Protein AF-X1SYR2-F1 (afdb_monomer_lite)

Structure (mmCIF, N/CA/C/O backbone):
data_AF-X1SYR2-F1
#
_entry.id   AF-X1SYR2-F1
#
loop_
_atom_site.group_PDB
_atom_site.id
_atom_site.type_symbol
_atom_site.label_atom_id
_atom_site.label_alt_id
_atom_site.label_comp_id
_atom_site.label_asym_id
_atom_site.label_entity_id
_atom_site.label_seq_id
_atom_site.pdbx_PDB_ins_code
_atom_site.Cartn_x
_atom_site.Cartn_y
_atom_site.Cartn_z
_atom_site.occupancy
_atom_site.B_iso_or_equiv
_atom_site.auth_seq_id
_atom_site.auth_comp_id
_atom_site.auth_asym_id
_atom_site.auth_atom_id
_atom_site.pdbx_PDB_model_num
ATOM 1 N N . MET A 1 1 ? -14.428 -12.855 22.697 1.00 34.94 1 MET A N 1
ATOM 2 C CA . MET A 1 1 ? -14.812 -11.689 21.869 1.00 34.94 1 MET A CA 1
ATOM 3 C C . MET A 1 1 ? -13.954 -10.518 22.314 1.00 34.94 1 MET A C 1
ATOM 5 O O . MET A 1 1 ? -14.034 -10.152 23.476 1.00 34.94 1 MET A O 1
ATOM 9 N N . ILE A 1 2 ? -13.058 -10.022 21.459 1.00 43.44 2 ILE A N 1
ATOM 10 C CA . ILE A 1 2 ? -12.128 -8.941 21.820 1.00 43.44 2 ILE A CA 1
ATOM 11 C C . ILE A 1 2 ? -12.839 -7.610 21.570 1.00 43.44 2 ILE A C 1
ATOM 13 O O . ILE A 1 2 ? -13.285 -7.332 20.457 1.00 43.44 2 ILE A O 1
ATOM 17 N N . THR A 1 3 ? -12.984 -6.823 22.627 1.00 44.88 3 THR A N 1
ATOM 18 C CA . THR A 1 3 ? -13.650 -5.521 22.668 1.00 44.88 3 THR A CA 1
ATOM 19 C C . THR A 1 3 ? -12.972 -4.554 21.689 1.00 44.88 3 THR A C 1
ATOM 21 O O . THR A 1 3 ? -11.783 -4.266 21.825 1.00 44.88 3 THR A O 1
ATOM 24 N N . LYS A 1 4 ? -13.694 -4.057 20.671 1.00 53.97 4 LYS A N 1
ATOM 25 C CA . LYS A 1 4 ? -13.173 -3.008 19.779 1.00 53.97 4 LYS A CA 1
ATOM 26 C C . LYS A 1 4 ? -13.043 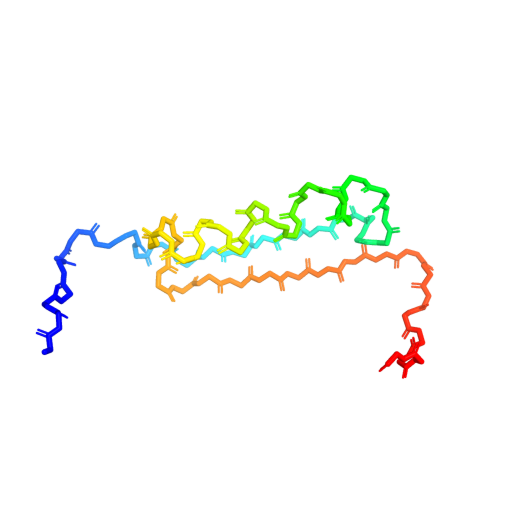-1.708 20.583 1.00 53.97 4 LYS A C 1
ATOM 28 O O . LYS A 1 4 ? -14.049 -1.088 20.911 1.00 53.97 4 LYS A O 1
ATOM 33 N N . ASN A 1 5 ? -11.807 -1.332 20.910 1.00 55.66 5 ASN A N 1
ATOM 34 C CA . ASN A 1 5 ? -11.472 -0.059 21.547 1.00 55.66 5 ASN A CA 1
ATOM 35 C C . ASN A 1 5 ? -11.976 1.124 20.691 1.00 55.66 5 ASN A C 1
ATOM 37 O O . ASN A 1 5 ? -11.936 1.042 19.463 1.00 55.66 5 ASN A O 1
ATOM 41 N N . LYS A 1 6 ? -12.483 2.183 21.333 1.00 52.00 6 LYS A N 1
ATOM 42 C CA . LYS A 1 6 ? -13.307 3.249 20.723 1.00 52.00 6 LYS A CA 1
ATOM 43 C C . LYS A 1 6 ? -12.491 4.358 20.030 1.00 52.00 6 LYS A C 1
ATOM 45 O O . LYS A 1 6 ? -13.078 5.204 19.365 1.00 52.00 6 LYS A O 1
ATOM 50 N N . ASP A 1 7 ? -11.160 4.276 20.086 1.00 62.12 7 ASP A N 1
ATOM 51 C CA . ASP A 1 7 ? -10.208 5.237 19.500 1.00 62.12 7 ASP A CA 1
ATOM 52 C C . ASP A 1 7 ? -9.657 4.772 18.140 1.00 62.12 7 ASP A C 1
ATOM 54 O O . ASP A 1 7 ? -8.462 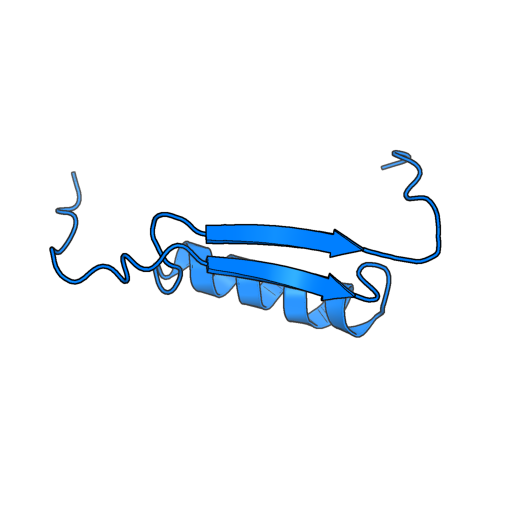4.871 17.853 1.00 62.12 7 ASP A O 1
ATOM 58 N N . ARG A 1 8 ? -10.501 4.169 17.298 1.00 67.56 8 ARG A N 1
ATOM 59 C CA . ARG A 1 8 ? -10.069 3.745 15.960 1.00 67.56 8 ARG A CA 1
ATOM 60 C C . ARG A 1 8 ? -9.928 4.956 15.049 1.00 67.56 8 ARG A C 1
ATOM 62 O O . ARG A 1 8 ? -10.790 5.832 15.034 1.00 67.56 8 ARG A O 1
ATOM 69 N N . ILE A 1 9 ? -8.860 4.971 14.252 1.00 72.62 9 ILE A N 1
ATOM 70 C CA . ILE A 1 9 ? -8.679 5.944 13.173 1.00 72.62 9 ILE A CA 1
ATOM 71 C C . ILE A 1 9 ? -9.867 5.772 12.215 1.00 72.62 9 ILE A C 1
ATOM 73 O O . ILE A 1 9 ? -9.975 4.762 11.521 1.00 72.62 9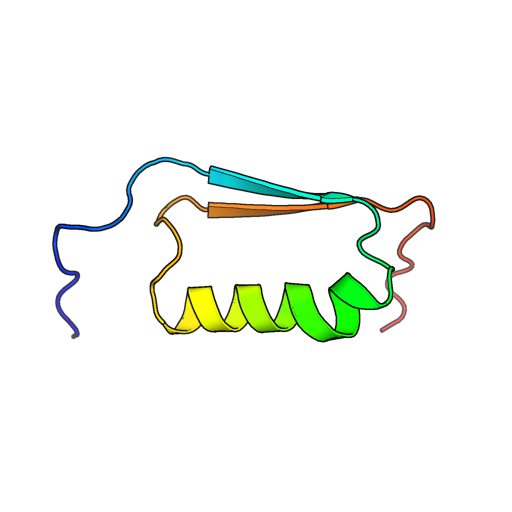 ILE A O 1
ATOM 77 N N . SER A 1 10 ? -10.798 6.724 12.230 1.00 81.94 10 SER A N 1
ATOM 78 C CA . SER A 1 10 ? -12.074 6.628 11.508 1.00 81.94 10 SER A CA 1
ATOM 79 C C . SER A 1 10 ? -12.060 7.332 10.154 1.00 81.94 10 SER A C 1
ATOM 81 O O . SER A 1 10 ? -13.019 7.214 9.394 1.00 81.94 10 SER A O 1
ATOM 83 N N . ILE A 1 11 ? -10.978 8.050 9.842 1.00 90.12 11 ILE A N 1
ATOM 84 C CA . ILE A 1 11 ? -10.835 8.800 8.596 1.00 90.12 11 ILE A CA 1
ATOM 85 C C . ILE A 1 11 ? -10.718 7.801 7.437 1.00 90.12 11 ILE A C 1
ATOM 87 O O . ILE A 1 11 ? -9.738 7.044 7.386 1.00 90.12 11 ILE A O 1
ATOM 91 N N . PRO A 1 12 ? -11.676 7.789 6.491 1.00 93.38 12 PRO A N 1
ATOM 92 C CA . PRO A 1 12 ? -11.573 6.954 5.306 1.00 93.38 12 PRO A CA 1
ATOM 93 C C . PRO A 1 12 ? -10.305 7.299 4.528 1.00 93.38 12 PRO A C 1
ATOM 95 O O . PRO A 1 12 ? -10.033 8.468 4.263 1.00 93.38 12 PRO A O 1
ATOM 98 N N . THR A 1 13 ? -9.512 6.289 4.185 1.00 94.88 13 THR A N 1
ATOM 99 C CA . THR A 1 13 ? -8.190 6.490 3.582 1.00 94.88 13 THR A CA 1
ATOM 100 C C . THR A 1 13 ? -8.017 5.576 2.377 1.00 94.88 13 THR A C 1
ATOM 102 O O . THR A 1 13 ? -8.161 4.359 2.481 1.00 94.88 13 THR A O 1
ATOM 105 N N . ALA A 1 14 ? -7.661 6.164 1.236 1.00 96.31 14 ALA A N 1
ATOM 106 C CA . ALA A 1 14 ? -7.267 5.433 0.039 1.00 96.31 14 ALA A CA 1
ATOM 107 C C . ALA A 1 14 ? -5.745 5.518 -0.141 1.00 96.31 14 ALA A C 1
ATOM 109 O O . ALA A 1 14 ? -5.178 6.607 -0.204 1.00 96.31 14 ALA A O 1
ATOM 110 N N . PHE A 1 15 ? -5.085 4.367 -0.236 1.00 96.19 15 PHE A N 1
ATOM 111 C CA . PHE A 1 15 ? -3.647 4.247 -0.445 1.00 96.19 15 PHE A CA 1
ATOM 112 C C . PHE A 1 15 ? -3.365 3.747 -1.863 1.00 96.19 15 PHE A C 1
ATOM 114 O O . PHE A 1 15 ? -3.659 2.597 -2.194 1.00 96.19 15 PHE A O 1
ATOM 121 N N . ILE A 1 16 ? -2.797 4.604 -2.713 1.00 96.81 16 ILE A N 1
ATOM 122 C CA . ILE A 1 16 ? -2.561 4.293 -4.129 1.00 96.81 16 ILE A CA 1
ATOM 123 C C . ILE A 1 16 ? -1.077 3.980 -4.357 1.00 96.81 16 ILE A C 1
ATOM 125 O O . ILE A 1 16 ? -0.213 4.826 -4.131 1.00 96.81 16 ILE A O 1
ATOM 129 N N . ILE A 1 17 ? -0.773 2.770 -4.830 1.00 96.12 17 ILE A N 1
ATOM 130 C CA . ILE A 1 17 ? 0.583 2.316 -5.157 1.00 96.12 17 ILE A CA 1
ATOM 131 C C . ILE A 1 17 ? 0.814 2.451 -6.659 1.00 96.12 17 ILE A C 1
ATOM 133 O O . ILE A 1 17 ? 0.384 1.601 -7.439 1.00 96.12 17 ILE A O 1
ATOM 137 N N . PHE A 1 18 ? 1.563 3.474 -7.066 1.00 95.00 18 PHE A N 1
ATOM 138 C CA . PHE A 1 18 ? 2.104 3.559 -8.422 1.00 95.00 18 PHE A CA 1
ATOM 139 C C . PHE A 1 18 ? 3.368 2.707 -8.547 1.00 95.00 18 PHE A C 1
ATOM 141 O O . PHE A 1 18 ? 4.242 2.727 -7.683 1.00 95.00 18 PHE A O 1
ATOM 148 N N . GLY A 1 19 ? 3.474 1.942 -9.633 1.00 93.19 19 GLY A N 1
ATOM 149 C CA . GLY A 1 19 ? 4.561 0.977 -9.788 1.00 93.19 19 GLY A CA 1
ATOM 150 C C . GLY A 1 19 ? 4.350 -0.265 -8.924 1.00 93.19 19 GLY A C 1
ATOM 151 O O . GLY A 1 19 ? 5.304 -0.812 -8.373 1.00 93.19 19 GLY A O 1
ATOM 152 N N . ALA A 1 20 ? 3.105 -0.736 -8.814 1.00 93.19 20 ALA A N 1
ATOM 153 C CA . ALA A 1 20 ? 2.756 -1.889 -7.986 1.00 93.19 20 ALA A CA 1
ATOM 154 C C . ALA A 1 20 ? 3.522 -3.181 -8.343 1.00 93.19 20 ALA A C 1
ATOM 156 O O . ALA A 1 20 ? 3.804 -3.994 -7.470 1.00 93.19 20 ALA A O 1
ATOM 157 N N . THR A 1 21 ? 3.951 -3.340 -9.600 1.00 91.44 21 THR A N 1
ATOM 158 C CA . THR A 1 21 ? 4.801 -4.465 -10.038 1.00 91.44 21 THR A CA 1
ATOM 159 C C . THR A 1 21 ? 6.293 -4.277 -9.720 1.00 91.44 21 THR A C 1
ATOM 161 O O . THR A 1 21 ? 7.121 -5.071 -10.161 1.00 91.44 21 THR A O 1
ATOM 164 N N . GLY A 1 22 ? 6.671 -3.172 -9.076 1.00 91.50 22 GLY A N 1
ATOM 165 C CA . GLY A 1 22 ? 8.052 -2.823 -8.759 1.00 91.50 22 GLY A CA 1
ATOM 166 C C . GLY A 1 22 ? 8.628 -3.641 -7.603 1.00 91.50 22 GLY A C 1
ATOM 167 O O . GLY A 1 22 ? 7.907 -4.193 -6.770 1.00 91.50 22 GLY A O 1
ATOM 168 N N . ASP A 1 23 ? 9.957 -3.688 -7.532 1.00 94.88 23 ASP A N 1
ATOM 169 C CA . ASP A 1 23 ? 10.678 -4.484 -6.535 1.00 94.88 23 ASP A CA 1
ATOM 170 C C . ASP A 1 23 ? 10.372 -4.043 -5.092 1.00 94.88 23 ASP A C 1
ATOM 172 O O . ASP A 1 23 ? 10.133 -4.884 -4.225 1.00 94.88 23 ASP A O 1
ATOM 176 N N . LEU A 1 24 ? 10.265 -2.731 -4.851 1.00 96.31 24 LEU A N 1
ATOM 177 C CA . LEU A 1 24 ? 9.929 -2.178 -3.537 1.00 96.31 24 LEU A CA 1
ATOM 178 C C . LEU A 1 24 ? 8.547 -2.636 -3.055 1.00 96.31 24 LEU A C 1
ATOM 180 O O . LEU A 1 24 ? 8.384 -3.008 -1.890 1.00 96.31 24 LEU A O 1
ATOM 184 N N . THR A 1 25 ? 7.560 -2.650 -3.953 1.00 95.06 25 THR A N 1
ATOM 185 C CA . THR A 1 25 ? 6.201 -3.077 -3.617 1.00 95.06 25 THR A CA 1
ATOM 186 C C . THR A 1 25 ? 6.185 -4.535 -3.186 1.00 95.06 25 THR A C 1
ATOM 188 O O . THR A 1 25 ? 5.663 -4.859 -2.119 1.00 95.06 25 THR A O 1
ATOM 191 N N . ARG A 1 26 ? 6.843 -5.396 -3.972 1.00 92.50 26 ARG A N 1
ATOM 192 C CA . ARG A 1 26 ? 6.935 -6.834 -3.708 1.00 92.50 26 ARG A CA 1
ATOM 193 C C . ARG A 1 26 ? 7.735 -7.159 -2.446 1.00 92.50 26 ARG A C 1
ATOM 195 O O . ARG A 1 26 ? 7.347 -8.057 -1.708 1.00 92.50 26 ARG A O 1
ATOM 202 N N . ARG A 1 27 ? 8.860 -6.480 -2.200 1.00 96.50 27 ARG A N 1
ATOM 203 C CA . ARG A 1 27 ? 9.760 -6.814 -1.080 1.00 96.50 27 ARG A CA 1
ATOM 204 C C . ARG A 1 27 ? 9.399 -6.136 0.236 1.00 96.50 27 ARG A C 1
ATOM 206 O O . ARG A 1 27 ? 9.808 -6.633 1.283 1.00 96.50 27 ARG A O 1
ATOM 213 N N . LYS A 1 28 ? 8.724 -4.981 0.202 1.00 96.50 28 LYS A N 1
ATOM 214 C CA . LYS A 1 28 ? 8.522 -4.136 1.390 1.00 96.50 28 LYS A CA 1
ATOM 215 C C . LYS A 1 28 ? 7.085 -3.662 1.551 1.00 96.50 28 LYS A C 1
ATOM 217 O O . LYS A 1 28 ? 6.504 -3.929 2.595 1.00 96.50 28 LYS A O 1
ATOM 222 N N . LEU A 1 29 ? 6.503 -2.977 0.561 1.00 96.75 29 LEU A N 1
ATOM 223 C CA . LEU A 1 29 ? 5.223 -2.284 0.785 1.00 96.75 29 LEU A CA 1
ATOM 224 C C . LEU A 1 29 ? 4.074 -3.251 1.075 1.00 96.75 29 LEU A C 1
ATOM 226 O O . LEU A 1 29 ? 3.363 -3.044 2.053 1.00 96.75 29 LEU A O 1
ATOM 230 N N . ALA A 1 30 ? 3.921 -4.320 0.288 1.00 94.50 30 ALA A N 1
ATOM 231 C CA . ALA A 1 30 ? 2.834 -5.280 0.490 1.00 94.50 30 ALA A CA 1
ATOM 232 C C . ALA A 1 30 ? 2.909 -5.943 1.879 1.00 94.50 30 ALA A C 1
ATOM 234 O O . ALA A 1 30 ? 1.923 -5.970 2.614 1.00 94.50 30 ALA A O 1
ATOM 235 N N . GLY A 1 31 ? 4.103 -6.403 2.275 1.00 96.56 31 GLY A N 1
ATOM 236 C CA . GLY A 1 31 ? 4.330 -7.006 3.590 1.00 96.56 31 GLY A CA 1
ATOM 237 C C . GLY A 1 31 ? 4.123 -6.024 4.747 1.00 96.56 31 GLY A C 1
ATOM 238 O O . GLY A 1 31 ? 3.501 -6.374 5.747 1.00 96.56 31 GLY A O 1
ATOM 239 N N . SER A 1 32 ? 4.588 -4.779 4.613 1.00 97.12 32 SER A N 1
ATOM 240 C CA . SER A 1 32 ? 4.392 -3.743 5.633 1.00 97.12 32 SER A CA 1
ATOM 241 C C . SER A 1 32 ? 2.921 -3.359 5.800 1.00 97.12 32 SER A C 1
ATOM 243 O O . SER A 1 32 ? 2.467 -3.221 6.933 1.00 97.12 32 SER A O 1
ATOM 245 N N . LEU A 1 33 ? 2.163 -3.232 4.704 1.00 96.06 33 LEU A N 1
ATOM 246 C CA . LEU A 1 33 ? 0.722 -2.958 4.753 1.00 96.06 33 LEU A CA 1
ATOM 247 C C . LEU A 1 33 ? -0.039 -4.104 5.428 1.00 96.06 33 LEU A C 1
ATOM 249 O O . LEU A 1 33 ? -0.860 -3.852 6.308 1.00 96.06 33 LEU A O 1
ATOM 253 N N . LEU A 1 34 ? 0.288 -5.357 5.100 1.00 95.75 34 LEU A N 1
ATOM 254 C CA . LEU A 1 34 ? -0.289 -6.518 5.781 1.00 95.75 34 LEU A CA 1
ATOM 255 C C . LEU A 1 34 ? 0.043 -6.518 7.283 1.00 95.75 34 LEU A C 1
ATOM 257 O O . LEU A 1 34 ? -0.825 -6.772 8.111 1.00 95.75 34 LEU A O 1
ATOM 261 N N . ASN A 1 35 ? 1.280 -6.185 7.656 1.00 97.44 35 ASN A N 1
ATOM 262 C CA . ASN A 1 35 ? 1.687 -6.097 9.059 1.00 97.44 35 ASN A CA 1
ATOM 263 C C . ASN A 1 35 ? 0.918 -5.005 9.823 1.00 97.44 35 ASN A C 1
ATOM 265 O O . ASN A 1 35 ? 0.491 -5.231 10.954 1.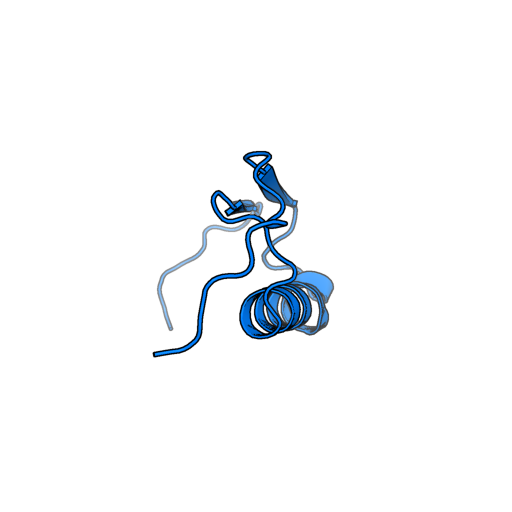00 97.44 35 ASN A O 1
ATOM 269 N N . LEU A 1 36 ? 0.717 -3.832 9.212 1.00 94.88 36 LEU A N 1
ATOM 270 C CA . LEU A 1 36 ? -0.089 -2.754 9.794 1.00 94.88 36 LEU A CA 1
ATOM 271 C C . LEU A 1 36 ? -1.550 -3.179 9.966 1.00 94.88 36 LEU A C 1
ATOM 273 O O . LEU A 1 36 ? -2.136 -2.905 11.013 1.00 94.88 36 LEU A O 1
ATOM 277 N N . TYR A 1 37 ? -2.109 -3.895 8.986 1.00 93.38 37 TYR A N 1
ATOM 278 C CA . TYR A 1 37 ? -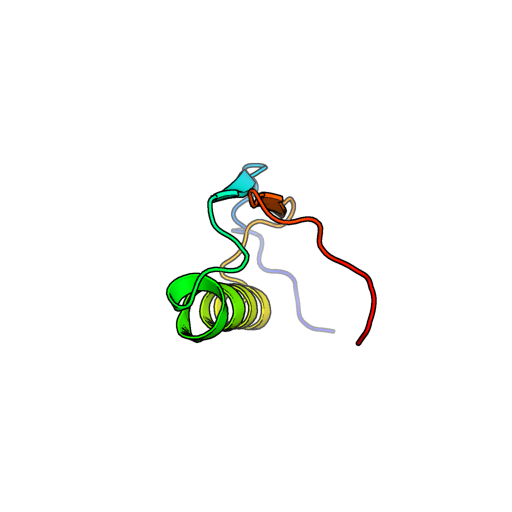3.455 -4.459 9.070 1.00 93.38 37 TYR A CA 1
ATOM 279 C C . TYR A 1 37 ? -3.583 -5.437 10.246 1.00 93.38 37 TYR A C 1
ATOM 281 O O . TYR A 1 37 ? -4.436 -5.253 11.112 1.00 93.38 37 TYR A O 1
ATOM 289 N N . CYS A 1 38 ? -2.687 -6.426 10.335 1.00 93.62 38 CYS A N 1
ATOM 290 C CA . CYS A 1 38 ? -2.695 -7.432 11.402 1.00 93.62 38 CYS A CA 1
ATOM 291 C C . CYS A 1 38 ? -2.544 -6.822 12.803 1.00 93.62 38 CYS A C 1
ATOM 293 O O . CYS A 1 38 ? -3.107 -7.335 13.766 1.00 93.62 38 CYS A O 1
ATOM 295 N N . LYS A 1 39 ? -1.795 -5.721 12.923 1.00 93.81 39 LYS A N 1
ATOM 296 C CA . LYS A 1 39 ? -1.599 -4.999 14.188 1.00 93.81 39 LYS A CA 1
ATOM 297 C C . LYS A 1 39 ? -2.707 -3.985 14.503 1.00 93.81 39 LYS A C 1
ATOM 299 O O . LYS A 1 39 ? -2.664 -3.369 15.561 1.00 93.81 39 LYS A O 1
ATOM 304 N N . GLY A 1 40 ? -3.687 -3.803 13.614 1.00 91.25 40 GLY A N 1
ATOM 305 C CA . GLY A 1 40 ? -4.789 -2.860 13.810 1.00 91.25 40 GLY A CA 1
ATOM 306 C C . GLY A 1 40 ? -4.391 -1.386 13.683 1.00 91.25 40 GLY A C 1
ATOM 307 O O . GLY A 1 40 ? -5.077 -0.528 14.227 1.00 91.25 40 GLY A O 1
ATOM 308 N N . PHE A 1 41 ? -3.299 -1.084 12.972 1.00 92.06 41 PHE A N 1
ATOM 309 C CA . PHE A 1 41 ? -2.816 0.285 12.731 1.00 92.06 41 PHE A CA 1
ATOM 310 C C . PHE A 1 41 ? -3.378 0.920 11.451 1.00 92.06 41 PHE A C 1
ATOM 312 O O . PHE A 1 41 ? -2.900 1.963 11.011 1.00 92.06 41 PHE A O 1
ATOM 319 N N . ILE A 1 42 ? -4.371 0.286 10.832 1.00 92.56 42 ILE A N 1
ATOM 320 C CA . ILE A 1 42 ? -5.040 0.779 9.630 1.00 92.56 42 ILE A CA 1
ATOM 321 C C . ILE A 1 42 ? -6.443 1.290 10.007 1.00 92.56 42 ILE A C 1
ATOM 323 O O . ILE A 1 42 ? -7.083 0.676 10.865 1.00 92.56 42 ILE A O 1
ATOM 327 N N . PRO A 1 43 ? -6.930 2.386 9.389 1.00 92.94 43 PRO A N 1
ATOM 328 C CA . PRO A 1 43 ? -8.302 2.853 9.565 1.00 92.94 43 PRO A CA 1
ATOM 329 C C . PRO A 1 43 ? -9.346 1.774 9.268 1.00 92.94 43 PRO A C 1
ATOM 331 O O . PRO A 1 43 ? -9.129 0.912 8.420 1.00 92.94 43 PRO A O 1
ATOM 334 N N . ASP A 1 44 ? -10.519 1.864 9.899 1.00 89.06 44 ASP A N 1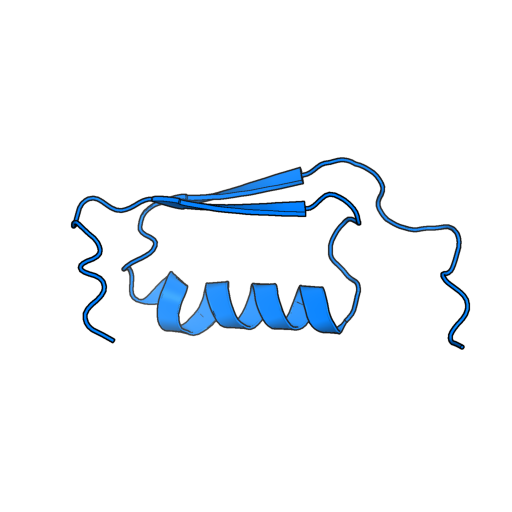
ATOM 335 C CA . ASP A 1 44 ? -11.611 0.913 9.631 1.00 89.06 44 ASP A CA 1
ATOM 336 C C . ASP A 1 44 ? -12.060 0.953 8.154 1.00 89.06 44 ASP A C 1
ATOM 338 O O . ASP A 1 44 ? -12.378 -0.083 7.574 1.00 89.06 44 ASP A O 1
ATOM 342 N N . ASN A 1 45 ? -12.022 2.137 7.532 1.00 91.50 45 ASN A N 1
ATOM 343 C CA . ASN A 1 45 ? -12.369 2.361 6.127 1.00 91.50 45 ASN A CA 1
ATOM 344 C C . ASN A 1 45 ? -11.110 2.627 5.292 1.00 91.50 45 ASN A C 1
ATOM 346 O O . ASN A 1 45 ? -10.867 3.752 4.848 1.00 91.50 45 ASN A O 1
ATOM 350 N N . PHE A 1 46 ? -10.286 1.599 5.101 1.00 94.88 46 PHE A N 1
ATOM 351 C CA . PHE A 1 46 ? -9.048 1.696 4.331 1.00 94.88 46 PHE A CA 1
ATOM 352 C C . PHE A 1 46 ? -9.113 0.894 3.034 1.00 94.88 46 PHE A C 1
ATOM 354 O O . PHE A 1 46 ? -9.510 -0.270 3.031 1.00 94.88 46 PHE A O 1
ATOM 361 N N . GLN A 1 47 ? -8.676 1.503 1.935 1.00 95.81 47 GLN A N 1
ATOM 362 C CA . GLN A 1 47 ? -8.580 0.852 0.631 1.00 95.81 47 GLN A CA 1
ATOM 363 C C . GLN A 1 47 ? -7.168 0.967 0.068 1.00 95.81 47 GLN A C 1
ATOM 365 O O . GLN A 1 47 ? -6.527 2.009 0.190 1.00 95.81 47 GLN A O 1
ATOM 370 N N . VAL A 1 48 ? -6.705 -0.091 -0.599 1.00 95.69 48 VAL A N 1
ATOM 371 C CA . VAL A 1 48 ? -5.450 -0.087 -1.359 1.00 95.69 48 VAL A CA 1
ATOM 372 C C . VAL A 1 48 ? -5.775 -0.242 -2.836 1.00 95.69 48 VAL A C 1
ATOM 374 O O . VAL A 1 48 ? -6.433 -1.204 -3.223 1.00 95.69 48 VAL A O 1
ATOM 377 N N . MET A 1 49 ? -5.282 0.679 -3.661 1.00 94.62 49 MET A N 1
ATOM 378 C CA . MET A 1 49 ? -5.361 0.589 -5.117 1.00 94.62 49 MET A CA 1
ATOM 379 C C . MET A 1 49 ? -3.951 0.505 -5.691 1.00 94.62 49 MET A C 1
ATOM 381 O O . MET A 1 49 ? -3.068 1.272 -5.322 1.00 94.62 49 MET A O 1
ATOM 385 N N . ALA A 1 50 ? -3.724 -0.439 -6.592 1.00 93.31 50 ALA A N 1
ATOM 386 C CA . ALA A 1 50 ? -2.420 -0.701 -7.178 1.00 93.31 50 ALA A CA 1
ATOM 387 C C . ALA A 1 50 ? -2.462 -0.399 -8.677 1.00 93.31 50 ALA A C 1
ATOM 389 O O . ALA A 1 50 ? -3.324 -0.906 -9.387 1.00 93.31 50 ALA A O 1
ATOM 390 N N . VAL A 1 51 ? -1.521 0.414 -9.156 1.00 93.94 51 VAL A N 1
ATOM 391 C CA . VAL A 1 51 ? -1.435 0.830 -10.559 1.00 93.94 51 VAL A CA 1
ATOM 392 C C . VAL A 1 51 ? -0.036 0.549 -11.090 1.00 93.94 51 VAL A C 1
ATOM 394 O O . VAL A 1 51 ? 0.983 0.813 -10.441 1.00 93.94 51 VAL A O 1
ATOM 397 N N . SER A 1 52 ? 0.041 0.002 -12.298 1.00 92.06 52 SER A N 1
ATOM 398 C CA . SER A 1 52 ? 1.302 -0.230 -12.993 1.00 92.06 52 SER A CA 1
ATOM 399 C C . SER A 1 52 ? 1.110 -0.111 -14.504 1.00 92.06 52 SER A C 1
ATOM 401 O O . SER A 1 52 ? -0.007 -0.203 -14.993 1.00 92.06 52 SER A O 1
ATOM 403 N N . ARG A 1 53 ? 2.206 0.104 -15.240 1.00 89.44 53 ARG A N 1
ATOM 404 C CA . ARG A 1 53 ? 2.181 0.214 -16.709 1.00 89.44 53 ARG A CA 1
ATOM 405 C C . ARG A 1 53 ? 1.982 -1.125 -17.417 1.00 89.44 53 ARG A C 1
ATOM 407 O O . ARG A 1 53 ? 1.655 -1.130 -18.593 1.00 89.44 53 ARG A O 1
ATOM 414 N N . ARG A 1 54 ? 2.305 -2.235 -16.747 1.00 82.75 54 ARG A N 1
ATOM 415 C CA . ARG A 1 54 ? 2.170 -3.574 -17.320 1.00 82.75 54 ARG A CA 1
ATOM 416 C C . ARG A 1 54 ? 0.826 -4.134 -16.905 1.00 82.75 54 ARG A C 1
ATOM 418 O O . ARG A 1 54 ? 0.481 -4.039 -15.723 1.00 82.75 54 ARG A O 1
ATOM 425 N N . ASP A 1 55 ? 0.135 -4.738 -17.861 1.00 75.81 55 ASP A N 1
ATOM 426 C CA . ASP A 1 55 ? -1.047 -5.527 -17.567 1.00 75.81 55 ASP A CA 1
ATOM 427 C C . ASP A 1 55 ? -0.670 -6.625 -16.582 1.00 75.81 55 ASP A C 1
ATOM 429 O O . ASP A 1 55 ? 0.359 -7.299 -16.708 1.00 75.81 55 ASP A O 1
ATOM 433 N N . TYR A 1 56 ? -1.492 -6.756 -15.553 1.00 71.12 56 TYR A N 1
ATOM 434 C CA . TYR A 1 56 ? -1.393 -7.869 -14.638 1.00 71.12 56 TYR A CA 1
ATOM 435 C C . TYR A 1 56 ? -2.166 -9.023 -15.273 1.00 71.12 56 TYR A C 1
ATOM 437 O O . TYR A 1 56 ? -3.394 -9.028 -15.256 1.00 71.12 56 TYR A O 1
ATOM 445 N N . THR A 1 57 ? -1.463 -9.966 -15.898 1.00 70.00 57 THR A N 1
ATOM 446 C CA . THR A 1 57 ? -2.093 -11.217 -16.317 1.00 70.00 57 THR A CA 1
ATOM 447 C C . THR A 1 57 ? -2.283 -12.081 -15.080 1.00 70.00 57 THR A C 1
ATOM 449 O O . THR A 1 57 ? -1.343 -12.294 -14.312 1.00 70.00 57 THR A O 1
ATOM 452 N N . ASP A 1 58 ? -3.502 -12.575 -14.875 1.00 60.75 58 ASP A N 1
ATOM 453 C CA . ASP A 1 58 ? -3.874 -13.423 -13.736 1.00 60.75 58 ASP A CA 1
ATOM 454 C C . ASP A 1 58 ? -3.340 -14.862 -13.896 1.00 60.75 58 ASP A C 1
ATOM 456 O O . ASP A 1 58 ? -4.044 -15.853 -13.739 1.00 60.75 58 ASP A O 1
ATOM 460 N N . GLN A 1 59 ? -2.074 -14.990 -14.299 1.00 55.28 59 GLN A N 1
ATOM 461 C CA . GLN A 1 59 ? -1.340 -16.248 -14.291 1.00 55.28 59 GLN A CA 1
ATOM 462 C C . GLN A 1 59 ? -0.598 -16.361 -12.962 1.00 55.28 59 GLN A C 1
ATOM 464 O O . GLN A 1 59 ? 0.601 -16.070 -12.884 1.00 55.28 59 GLN A O 1
ATOM 469 N N . ARG A 1 60 ? -1.313 -16.752 -11.904 1.00 45.97 60 ARG A N 1
ATOM 470 C CA . ARG A 1 60 ? -0.679 -17.197 -10.665 1.00 45.97 60 ARG A CA 1
ATOM 471 C C . ARG A 1 60 ? -1.544 -18.102 -9.810 1.00 45.97 60 ARG A C 1
ATOM 473 O O . ARG A 1 60 ? -2.727 -17.770 -9.618 1.00 45.97 60 ARG A O 1
#

Foldseek 3Di:
DDDDDPPAPADADEAEAEACVDPCNVPPVVVVVVVCVVVRVDHPRYHYHYDYPDDDDPPD

pLDDT: mean 84.66, std 16.85, range [34.94, 97.44]

Secondary structure (DSSP, 8-state):
-----S----S-EEEEEETTTSHHIIIIIHHHHHHHHHTT-S-TTEEEEEE-SS------

InterPro domains:
  IPR022674 Glucose-6-phosphate dehydrogenase, NAD-binding [PF00479] (16-59)
  IPR036291 NAD(P)-binding domain superfamily [SSF51735] (11-59)

Sequence (60 aa):
MITKNKDRISIPTAFIIFGATGDLTRRKLAGSLLNLYCKGFIPDNFQVMAVSRRDYTDQR

Organism: NCBI:txid412755

Radius of gyration: 14.37 Å; chains: 1; bounding box: 26×26×40 Å